Protein AF-A0A3M2FF30-F1 (afdb_monomer_lite)

Secondary structure (DSSP, 8-state):
-EEEE--GGGEEEEEETTEEEEEEEEEEEEETTEEEEPPHHHHHHHHHSSS---TTEEEEEEEEEEETTEEEEEE-TT--S--EEEEETTEEEEESSHHHHHTTT----B-HHHHHHHHH-SS----B-SBTT-EE-

Radius of gyration: 15.9 Å; chains: 1; bounding box: 29×40×44 Å

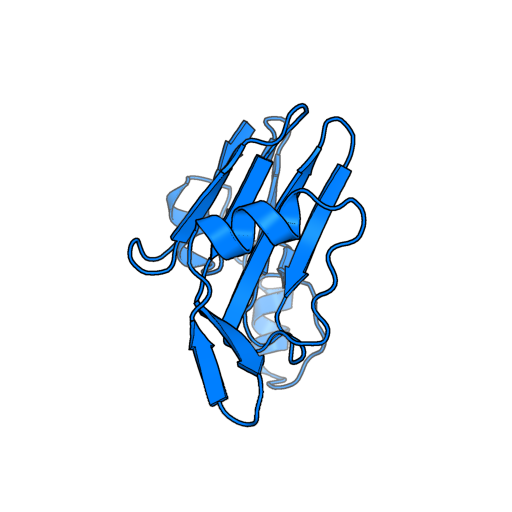Foldseek 3Di:
DEDEDEDPVQWEWDAAPFWIKIKHFWKWFQDPNDTDTDDNVNCVVQLNDPDRDCVRIAGFMKMWTDGNPDIDIDTGPVNPQKKKWAADPVGIYIYSDPVVVVVVVPQFDFPVVVVVVCVVDVDDPAQDDRGPRIGID

pLDDT: mean 85.52, std 7.8, range [58.56, 95.94]

Structure (mmCIF, N/CA/C/O backbone):
data_AF-A0A3M2FF30-F1
#
_entry.id   AF-A0A3M2FF30-F1
#
loop_
_atom_site.group_PDB
_atom_site.id
_atom_site.type_symbol
_atom_site.label_atom_id
_atom_site.label_alt_id
_atom_site.label_comp_id
_atom_site.label_asym_id
_atom_site.label_entity_id
_atom_site.label_seq_id
_atom_site.pdbx_PDB_ins_code
_atom_site.Cartn_x
_atom_site.Cartn_y
_atom_site.Cartn_z
_atom_site.occupancy
_atom_site.B_iso_or_equiv
_atom_site.auth_seq_id
_atom_site.auth_comp_id
_atom_site.auth_asym_id
_atom_site.auth_atom_id
_atom_site.pdbx_PDB_model_num
ATOM 1 N N . MET A 1 1 ? -3.845 13.527 7.433 1.00 62.44 1 MET A N 1
ATOM 2 C CA . MET A 1 1 ? -2.417 13.174 7.214 1.00 62.44 1 MET A CA 1
ATOM 3 C C . MET A 1 1 ? -2.334 11.753 6.663 1.00 62.44 1 MET A C 1
ATOM 5 O O . MET A 1 1 ? -3.194 10.957 7.011 1.00 62.44 1 MET A O 1
ATOM 9 N N . LEU A 1 2 ? -1.355 11.437 5.806 1.00 68.12 2 LEU A N 1
ATOM 10 C CA . LEU A 1 2 ? -1.143 10.080 5.284 1.00 68.12 2 LEU A CA 1
ATOM 11 C C . LEU A 1 2 ? 0.225 9.562 5.738 1.00 68.12 2 LEU A C 1
ATOM 13 O O . LEU A 1 2 ? 1.236 10.230 5.527 1.00 68.12 2 LEU A O 1
ATOM 17 N N . VAL A 1 3 ? 0.242 8.393 6.383 1.00 73.19 3 VAL A N 1
ATOM 18 C CA . VAL A 1 3 ? 1.456 7.770 6.933 1.00 73.19 3 VAL A CA 1
ATOM 19 C C . VAL A 1 3 ? 1.603 6.364 6.367 1.00 73.19 3 VAL A C 1
ATOM 21 O O . VAL A 1 3 ? 0.681 5.554 6.461 1.00 73.19 3 VAL A O 1
ATOM 24 N N . ALA A 1 4 ? 2.779 6.085 5.804 1.00 73.00 4 ALA A N 1
ATOM 25 C CA . ALA A 1 4 ? 3.115 4.827 5.151 1.00 73.00 4 ALA A CA 1
ATOM 26 C C . ALA A 1 4 ? 4.349 4.187 5.796 1.00 73.00 4 ALA A C 1
ATOM 28 O O . ALA A 1 4 ? 5.337 4.872 6.061 1.00 73.00 4 ALA A O 1
ATOM 29 N N . GLY A 1 5 ? 4.316 2.870 6.000 1.00 72.50 5 GLY A N 1
ATOM 30 C CA . GLY A 1 5 ? 5.454 2.095 6.498 1.00 72.50 5 GLY A CA 1
ATOM 31 C C . GLY A 1 5 ? 5.788 0.905 5.599 1.00 72.50 5 GLY A C 1
ATOM 32 O O . GLY A 1 5 ? 4.899 0.250 5.055 1.00 72.50 5 GLY A O 1
ATOM 33 N N . GLY A 1 6 ? 7.078 0.594 5.469 1.00 75.62 6 GLY A N 1
ATOM 34 C CA . GLY A 1 6 ? 7.568 -0.539 4.686 1.00 75.62 6 GLY A CA 1
ATOM 35 C C . GLY A 1 6 ? 9.063 -0.785 4.879 1.00 75.62 6 GLY A C 1
ATOM 36 O O . GLY A 1 6 ? 9.737 -0.048 5.597 1.00 75.62 6 GLY A O 1
ATOM 37 N N . LEU A 1 7 ? 9.581 -1.841 4.248 1.00 82.44 7 LEU A N 1
ATOM 38 C CA . LEU A 1 7 ? 11.024 -2.094 4.208 1.00 82.44 7 LEU A CA 1
ATOM 39 C C . LEU A 1 7 ? 11.694 -1.030 3.323 1.00 82.44 7 LEU A C 1
ATOM 41 O O . LEU A 1 7 ? 11.253 -0.896 2.181 1.00 82.44 7 LEU A O 1
ATOM 45 N N . PRO A 1 8 ? 12.756 -0.335 3.780 1.00 84.12 8 PRO A N 1
ATOM 46 C CA . PRO A 1 8 ? 13.395 0.747 3.020 1.00 84.12 8 PRO A CA 1
ATOM 47 C C . PRO A 1 8 ? 13.739 0.364 1.574 1.00 84.12 8 PRO A C 1
ATOM 49 O O . PRO A 1 8 ? 13.442 1.100 0.638 1.00 84.12 8 PRO A O 1
ATOM 52 N N . ASP A 1 9 ? 14.250 -0.850 1.372 1.00 87.25 9 ASP A N 1
ATOM 53 C CA . ASP A 1 9 ? 14.703 -1.330 0.062 1.00 87.25 9 ASP A CA 1
ATOM 54 C C . ASP A 1 9 ? 13.575 -1.488 -0.965 1.00 87.25 9 ASP A C 1
ATOM 56 O O . ASP A 1 9 ? 13.825 -1.444 -2.168 1.00 87.25 9 ASP A O 1
ATOM 60 N N . THR A 1 10 ? 12.328 -1.623 -0.510 1.00 89.31 10 THR A N 1
ATOM 61 C CA . THR A 1 10 ? 11.140 -1.854 -1.357 1.00 89.31 10 THR A CA 1
ATOM 62 C C . THR A 1 10 ? 10.033 -0.831 -1.119 1.00 89.31 10 THR A C 1
ATOM 64 O O . THR A 1 10 ? 8.927 -0.975 -1.634 1.00 89.31 10 THR A O 1
ATOM 67 N N . LEU A 1 11 ? 10.318 0.203 -0.330 1.00 91.00 11 LEU A N 1
ATOM 68 C CA . LEU A 1 11 ? 9.440 1.343 -0.150 1.00 91.00 11 LEU A CA 1
ATOM 69 C C . LEU A 1 11 ? 9.830 2.399 -1.182 1.00 91.00 11 LEU A C 1
ATOM 71 O O . LEU A 1 11 ? 10.994 2.792 -1.271 1.00 91.00 11 LEU A O 1
ATOM 75 N N . ARG A 1 12 ? 8.869 2.840 -1.985 1.00 93.31 12 ARG A N 1
ATOM 76 C CA . ARG A 1 12 ? 9.033 3.943 -2.942 1.00 93.31 12 ARG A CA 1
ATOM 77 C C . ARG A 1 12 ? 7.876 4.902 -2.761 1.00 93.31 12 ARG A C 1
ATOM 79 O O . ARG A 1 12 ? 6.766 4.450 -2.522 1.00 93.31 12 ARG A O 1
ATOM 86 N N . HIS A 1 13 ? 8.097 6.200 -2.877 1.00 93.88 13 HIS A N 1
ATOM 87 C CA . HIS A 1 13 ? 7.026 7.188 -2.783 1.00 93.88 13 HIS A CA 1
ATOM 88 C C . HIS A 1 13 ? 7.350 8.401 -3.639 1.00 93.88 13 HIS A C 1
ATOM 90 O O . HIS A 1 13 ? 8.517 8.703 -3.876 1.00 93.88 13 HIS A O 1
ATOM 96 N N . GLY A 1 14 ? 6.325 9.137 -4.043 1.00 93.81 14 GLY A N 1
ATOM 97 C CA . GLY A 1 14 ? 6.518 10.341 -4.833 1.00 93.81 14 GLY A CA 1
ATOM 98 C C . GLY A 1 14 ? 5.308 11.266 -4.816 1.00 93.81 14 GLY A C 1
ATOM 99 O O . GLY A 1 14 ? 4.207 10.860 -4.432 1.00 93.81 14 GLY A O 1
ATOM 100 N N . PRO A 1 15 ? 5.512 12.535 -5.199 1.00 94.44 15 PRO A N 1
ATOM 101 C CA . PRO A 1 15 ? 4.444 13.518 -5.261 1.00 94.44 15 PRO A CA 1
ATOM 102 C C . PRO A 1 15 ? 3.588 13.359 -6.525 1.00 94.44 15 PRO A C 1
ATOM 104 O O . PRO A 1 15 ? 4.046 12.862 -7.555 1.00 94.44 15 PRO A O 1
ATOM 107 N N . LEU A 1 16 ? 2.358 13.863 -6.448 1.00 93.50 16 LEU A N 1
ATOM 108 C CA . LEU A 1 16 ? 1.493 14.210 -7.578 1.00 93.50 16 LEU A CA 1
ATOM 109 C C . LEU A 1 16 ? 1.074 15.686 -7.428 1.00 93.50 16 LEU A C 1
ATOM 111 O O . LEU A 1 16 ? 1.141 16.213 -6.316 1.00 93.50 16 LEU A O 1
ATOM 115 N N . PRO A 1 17 ? 0.623 16.373 -8.497 1.00 91.44 17 PRO A N 1
ATOM 116 C CA . PRO A 1 17 ? 0.220 17.782 -8.415 1.00 91.44 17 PRO A CA 1
ATOM 117 C C . PRO A 1 17 ? -0.825 18.088 -7.329 1.00 91.44 17 PRO A C 1
ATOM 119 O O . PRO A 1 17 ? -0.803 19.164 -6.737 1.00 91.44 17 PRO A O 1
ATOM 122 N N . ASP A 1 18 ? -1.726 17.146 -7.060 1.00 92.00 18 ASP A N 1
ATOM 123 C CA . ASP A 1 18 ? -2.828 17.257 -6.104 1.00 92.00 18 ASP A CA 1
ATOM 124 C C . ASP A 1 18 ? -2.813 16.143 -5.041 1.00 92.00 18 ASP A C 1
ATOM 126 O O . ASP A 1 18 ? -3.832 15.865 -4.407 1.00 92.00 18 ASP A O 1
ATOM 130 N N . GLY A 1 19 ? -1.662 15.499 -4.831 1.00 93.06 19 GLY A N 1
ATOM 131 C CA . GLY A 1 19 ? -1.544 14.391 -3.891 1.00 93.06 19 GLY A CA 1
ATOM 132 C C . GLY A 1 19 ? -0.201 13.676 -3.971 1.00 93.06 19 GLY A C 1
ATOM 133 O O . GLY A 1 19 ? 0.857 14.306 -3.963 1.00 93.06 19 GLY A O 1
ATOM 134 N N . GLY A 1 20 ? -0.225 12.350 -4.025 1.00 93.88 20 GLY A N 1
ATOM 135 C CA . GLY A 1 20 ? 0.989 11.549 -4.055 1.00 93.88 20 GLY A CA 1
ATOM 136 C C . GLY A 1 20 ? 0.722 10.061 -4.165 1.00 93.88 20 GLY A C 1
ATOM 137 O O . GLY A 1 20 ? -0.411 9.606 -4.335 1.00 93.88 20 GLY A O 1
ATOM 138 N N . TRP A 1 21 ? 1.798 9.296 -4.091 1.00 94.38 21 TRP A N 1
ATOM 139 C CA . TRP A 1 21 ? 1.740 7.850 -4.106 1.00 94.38 21 TRP A CA 1
ATOM 140 C C . TRP A 1 21 ? 2.826 7.245 -3.227 1.00 94.38 21 TRP A C 1
ATOM 142 O O . TRP A 1 21 ? 3.875 7.843 -2.976 1.00 94.38 21 TRP A O 1
ATOM 152 N N . VAL A 1 22 ? 2.575 6.021 -2.784 1.00 93.38 22 VAL A N 1
ATOM 153 C CA . VAL A 1 22 ? 3.573 5.147 -2.181 1.00 93.38 22 VAL A CA 1
ATOM 154 C C . VAL A 1 22 ? 3.375 3.727 -2.681 1.00 93.38 22 VAL A C 1
ATOM 156 O O . VAL A 1 22 ? 2.259 3.291 -2.959 1.00 93.38 22 VAL A O 1
ATOM 159 N N . VAL A 1 23 ? 4.474 2.999 -2.763 1.00 93.06 23 VAL A N 1
ATOM 160 C CA . VAL A 1 23 ? 4.537 1.586 -3.084 1.00 93.06 23 VAL A CA 1
ATOM 161 C C . VAL A 1 23 ? 5.291 0.891 -1.969 1.00 93.06 23 VAL A C 1
ATOM 163 O O . VAL A 1 23 ? 6.395 1.301 -1.609 1.00 93.06 23 VAL A O 1
ATOM 166 N N . ALA A 1 24 ? 4.698 -0.167 -1.433 1.00 91.69 24 ALA A N 1
ATOM 167 C CA . ALA A 1 24 ? 5.339 -1.064 -0.489 1.00 91.69 24 ALA A CA 1
ATOM 168 C C . ALA A 1 24 ? 5.467 -2.453 -1.120 1.00 91.69 24 ALA A C 1
ATOM 170 O O . ALA A 1 24 ? 4.472 -3.160 -1.293 1.00 91.69 24 ALA A O 1
ATOM 171 N N . GLY A 1 25 ? 6.698 -2.855 -1.425 1.00 90.75 25 GLY A N 1
ATOM 172 C CA . GLY A 1 25 ? 7.015 -4.157 -2.002 1.00 90.75 25 GLY A CA 1
ATOM 173 C C . GLY A 1 25 ? 7.695 -4.060 -3.364 1.00 90.75 25 GLY A C 1
ATOM 174 O O . GLY A 1 25 ? 8.064 -2.985 -3.831 1.00 90.75 25 GLY A O 1
ATOM 175 N N . LEU A 1 26 ? 7.910 -5.218 -3.982 1.00 92.06 26 LEU A N 1
ATOM 176 C CA . LEU A 1 26 ? 8.634 -5.330 -5.243 1.00 92.06 26 LEU A CA 1
ATOM 177 C C . LEU A 1 26 ? 7.638 -5.472 -6.391 1.00 92.06 26 LEU A C 1
ATOM 179 O O . LEU A 1 26 ? 6.918 -6.467 -6.444 1.00 92.06 26 LEU A O 1
ATOM 183 N N . GLY A 1 27 ? 7.626 -4.507 -7.308 1.00 93.38 27 GLY A N 1
ATOM 184 C CA . GLY A 1 27 ? 6.974 -4.667 -8.606 1.00 93.38 27 GLY A CA 1
ATOM 185 C C . GLY A 1 27 ? 7.952 -5.184 -9.642 1.00 93.38 27 GLY A C 1
ATOM 186 O O . GLY A 1 27 ? 9.112 -4.767 -9.684 1.00 93.38 27 GLY A O 1
ATOM 187 N N . LEU A 1 28 ? 7.463 -6.073 -10.489 1.00 93.62 28 LEU A N 1
ATOM 188 C CA . LEU A 1 28 ? 8.155 -6.628 -11.634 1.00 93.62 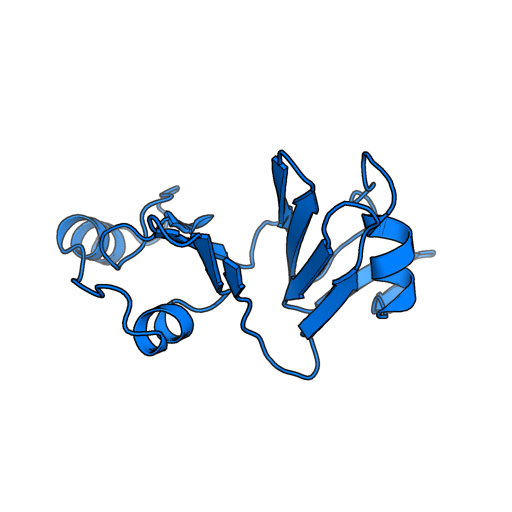28 LEU A CA 1
ATOM 189 C C . LEU A 1 28 ? 7.327 -6.316 -12.874 1.00 93.62 28 LEU A C 1
ATOM 191 O O . LEU A 1 28 ? 6.117 -6.502 -12.873 1.00 93.62 28 LEU A O 1
ATOM 195 N N . ARG A 1 29 ? 7.976 -5.872 -13.944 1.00 92.56 29 ARG A N 1
ATOM 196 C CA . ARG A 1 29 ? 7.352 -5.764 -15.256 1.00 92.56 29 ARG A CA 1
ATOM 197 C C . ARG A 1 29 ? 7.809 -6.924 -16.121 1.00 92.56 29 ARG A C 1
ATOM 199 O O . ARG A 1 29 ? 9.015 -7.157 -16.249 1.00 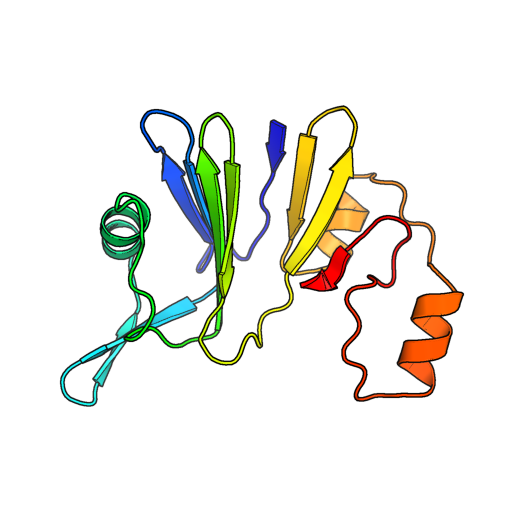92.56 29 ARG A O 1
ATOM 206 N N . LEU A 1 30 ? 6.857 -7.632 -16.716 1.00 88.88 30 LEU A N 1
ATOM 207 C CA . LEU A 1 30 ? 7.133 -8.748 -17.613 1.00 88.88 30 LEU A CA 1
ATOM 208 C C . LEU A 1 30 ? 7.240 -8.227 -19.052 1.00 88.88 30 LEU A C 1
ATOM 210 O O . LEU A 1 30 ? 6.252 -7.798 -19.641 1.00 88.88 30 LEU A O 1
ATOM 214 N N . ARG A 1 31 ? 8.444 -8.251 -19.633 1.00 85.50 31 ARG A N 1
ATOM 215 C CA . ARG A 1 31 ? 8.686 -7.902 -21.046 1.00 85.50 31 ARG A CA 1
ATOM 216 C C . ARG A 1 31 ? 9.573 -8.942 -21.701 1.00 85.50 31 ARG A C 1
ATOM 218 O O . ARG A 1 31 ? 10.573 -9.347 -21.120 1.00 85.50 31 ARG A O 1
ATOM 225 N N . ASP A 1 32 ? 9.193 -9.392 -22.895 1.00 86.00 32 ASP A N 1
ATOM 226 C CA . ASP A 1 32 ? 9.962 -10.356 -23.697 1.00 86.00 32 ASP A CA 1
ATOM 227 C C . ASP A 1 32 ? 10.365 -11.628 -22.920 1.00 86.00 32 ASP A C 1
ATOM 229 O O . ASP A 1 32 ? 11.470 -12.154 -23.058 1.00 86.00 32 ASP A O 1
ATOM 233 N N . GLY A 1 33 ? 9.472 -12.106 -22.044 1.00 84.00 33 GLY A N 1
ATOM 234 C CA . GLY A 1 33 ? 9.717 -13.275 -21.191 1.00 84.00 33 GLY A CA 1
ATOM 235 C C . GLY A 1 33 ? 10.720 -13.044 -20.054 1.00 84.00 33 GLY A C 1
ATOM 236 O O . GLY A 1 33 ? 11.187 -14.008 -19.450 1.00 84.00 33 GLY A O 1
ATOM 237 N N . ARG A 1 34 ? 11.071 -11.789 -19.752 1.00 88.69 34 ARG A N 1
ATOM 238 C CA . ARG A 1 34 ? 11.974 -11.405 -18.661 1.00 88.69 34 ARG A CA 1
ATOM 239 C C . ARG A 1 34 ? 11.268 -10.502 -17.655 1.00 88.69 34 ARG A C 1
ATOM 241 O O . ARG A 1 34 ? 10.483 -9.630 -18.020 1.00 88.69 34 ARG A O 1
ATOM 248 N N . ALA A 1 35 ? 11.580 -10.713 -16.379 1.00 91.00 35 ALA A N 1
ATOM 249 C CA . ALA A 1 35 ? 11.124 -9.866 -15.287 1.00 91.00 35 ALA A CA 1
ATOM 250 C C . ALA A 1 35 ? 12.120 -8.727 -15.042 1.00 91.00 35 ALA A C 1
ATOM 252 O O . ALA A 1 35 ? 13.309 -8.961 -14.815 1.00 91.00 35 ALA A O 1
ATOM 253 N N . HIS A 1 36 ? 11.614 -7.497 -15.051 1.00 93.38 36 HIS A N 1
ATOM 254 C CA . HIS A 1 36 ? 12.377 -6.285 -14.781 1.00 93.38 36 HIS A CA 1
ATOM 255 C C . HIS A 1 36 ? 11.842 -5.604 -13.515 1.00 93.38 36 HIS A C 1
ATOM 257 O O . HIS A 1 36 ? 10.676 -5.210 -13.501 1.00 93.38 36 HIS A O 1
ATOM 263 N N . PRO A 1 37 ? 12.649 -5.446 -12.450 1.00 93.06 37 PRO A N 1
ATOM 264 C CA . PRO A 1 37 ? 12.220 -4.735 -11.249 1.00 93.06 37 PRO A CA 1
ATOM 265 C C . PRO A 1 37 ? 11.892 -3.271 -11.535 1.00 93.06 37 PRO A C 1
ATOM 267 O O . PRO A 1 37 ? 12.742 -2.552 -12.066 1.00 93.06 37 PRO A O 1
ATOM 270 N N . LEU A 1 38 ? 10.701 -2.821 -11.131 1.00 94.31 38 LEU A N 1
ATOM 271 C CA . LEU A 1 38 ? 10.318 -1.416 -11.245 1.00 94.31 38 LEU A CA 1
ATOM 272 C C . LEU A 1 38 ? 11.150 -0.566 -10.286 1.00 94.31 38 LEU A C 1
ATOM 274 O O . LEU A 1 38 ? 11.199 -0.819 -9.078 1.00 94.31 38 LEU A O 1
ATOM 278 N N . GLN A 1 39 ? 11.774 0.468 -10.837 1.00 93.62 39 GLN A N 1
ATOM 279 C CA . GLN A 1 39 ? 12.457 1.509 -10.086 1.00 93.62 39 GLN A CA 1
ATOM 280 C C . GLN A 1 39 ? 11.500 2.663 -9.774 1.00 93.62 39 GLN A C 1
ATOM 282 O O . GLN A 1 39 ? 10.364 2.714 -10.242 1.00 93.62 39 GLN A O 1
ATOM 287 N N . GLU A 1 40 ? 11.962 3.622 -8.973 1.00 94.06 40 GLU A N 1
ATOM 288 C CA . GLU A 1 40 ? 11.163 4.791 -8.585 1.00 94.06 40 GLU A CA 1
ATOM 289 C C . GLU A 1 40 ? 10.612 5.561 -9.794 1.00 94.06 40 GLU A C 1
ATOM 291 O O . GLU A 1 40 ? 9.437 5.919 -9.810 1.00 94.06 40 GLU A O 1
ATOM 296 N N . ALA A 1 41 ? 11.428 5.748 -10.837 1.00 95.06 41 ALA A N 1
ATOM 297 C CA . ALA A 1 41 ? 11.013 6.425 -12.063 1.00 95.06 41 ALA A CA 1
ATOM 298 C C . ALA A 1 41 ? 9.917 5.659 -12.827 1.00 95.06 41 ALA A C 1
ATOM 300 O O . ALA A 1 41 ? 9.016 6.283 -13.387 1.00 95.06 41 ALA A O 1
ATOM 301 N N . ASP A 1 42 ? 9.957 4.321 -12.816 1.00 95.06 42 ASP A N 1
ATOM 302 C CA . ASP A 1 42 ? 8.926 3.489 -13.445 1.00 95.06 42 ASP A CA 1
ATOM 303 C C . ASP A 1 42 ? 7.586 3.640 -12.720 1.00 95.06 42 ASP A C 1
ATOM 305 O O . ASP A 1 42 ? 6.545 3.796 -13.363 1.00 95.06 42 ASP A O 1
ATOM 309 N N . TRP A 1 43 ? 7.617 3.639 -11.383 1.00 95.44 43 TRP A N 1
ATOM 310 C CA . TRP A 1 43 ? 6.438 3.881 -10.552 1.00 95.44 43 TRP A CA 1
ATOM 311 C C . TRP A 1 43 ? 5.886 5.289 -10.738 1.00 95.44 43 TRP A C 1
ATOM 313 O O . TRP A 1 43 ? 4.683 5.445 -10.927 1.00 95.44 43 TRP A O 1
ATOM 323 N N . ALA A 1 44 ? 6.747 6.307 -10.747 1.00 95.94 44 ALA A N 1
ATOM 324 C CA . ALA A 1 44 ? 6.336 7.687 -10.973 1.00 95.94 44 ALA A CA 1
ATOM 325 C C . ALA A 1 44 ? 5.626 7.847 -12.327 1.00 95.94 44 ALA A C 1
ATOM 327 O O . ALA A 1 44 ? 4.536 8.420 -12.391 1.00 95.94 44 ALA A O 1
ATOM 328 N N . ALA A 1 45 ? 6.211 7.299 -13.398 1.00 94.38 45 ALA A N 1
ATOM 329 C CA . ALA A 1 45 ? 5.631 7.353 -14.737 1.00 94.38 45 ALA A CA 1
ATOM 330 C C . ALA A 1 45 ? 4.263 6.659 -14.794 1.00 94.38 45 ALA A C 1
AT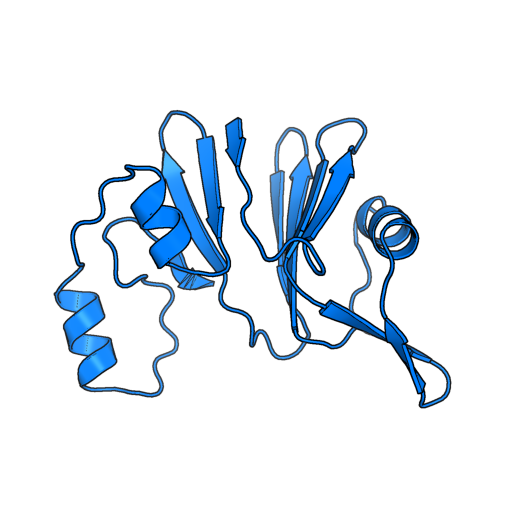OM 332 O O . ALA A 1 45 ? 3.311 7.212 -15.340 1.00 94.38 45 ALA A O 1
ATOM 333 N N . LEU A 1 46 ? 4.152 5.479 -14.183 1.00 94.75 46 LEU A N 1
ATOM 334 C CA . LEU A 1 46 ? 2.919 4.701 -14.138 1.00 94.75 46 LEU A CA 1
ATOM 335 C C . LEU A 1 46 ? 1.810 5.397 -13.334 1.00 94.75 46 LEU A C 1
ATOM 337 O O . LEU A 1 46 ? 0.673 5.483 -13.788 1.00 9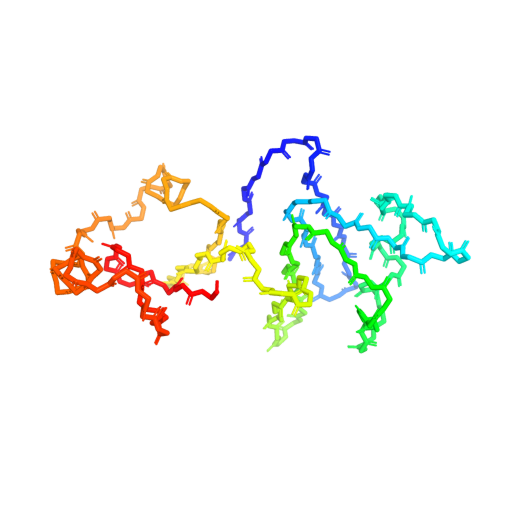4.75 46 LEU A O 1
ATOM 341 N N . LEU A 1 47 ? 2.129 5.897 -12.138 1.00 94.94 47 LEU A N 1
ATOM 342 C CA . LEU A 1 47 ? 1.139 6.381 -11.169 1.00 94.94 47 LEU A CA 1
ATOM 343 C C . LEU A 1 47 ? 0.681 7.819 -11.419 1.00 94.94 47 LEU A C 1
ATOM 345 O O . LEU A 1 47 ? -0.337 8.236 -10.859 1.00 94.94 47 LEU A O 1
ATOM 349 N N . THR A 1 48 ? 1.380 8.541 -12.297 1.00 93.00 48 THR A N 1
ATOM 350 C CA . THR A 1 48 ? 0.946 9.850 -12.805 1.00 93.00 48 THR A CA 1
ATOM 351 C C . THR A 1 48 ? -0.246 9.727 -13.762 1.00 93.00 48 THR A C 1
ATOM 353 O O . THR A 1 48 ? -1.059 10.645 -13.847 1.00 93.00 48 THR A O 1
ATOM 356 N N . CYS A 1 49 ? -0.399 8.595 -14.458 1.00 89.56 49 CYS A N 1
ATOM 357 C CA . CYS A 1 49 ? -1.527 8.354 -15.357 1.00 89.56 49 CYS A CA 1
ATOM 358 C C . CYS A 1 49 ? -2.842 8.198 -14.583 1.00 89.56 49 CYS A C 1
ATOM 360 O O . CYS A 1 49 ? -2.892 7.469 -13.600 1.00 89.56 49 CYS A O 1
ATOM 362 N N . ASP A 1 50 ? -3.945 8.784 -15.059 1.00 86.06 50 ASP A N 1
ATOM 363 C CA . ASP A 1 50 ? -5.244 8.688 -14.369 1.00 86.06 50 ASP A CA 1
ATOM 364 C C . ASP A 1 50 ? -5.725 7.260 -14.156 1.00 86.06 50 ASP A C 1
ATOM 366 O O . ASP A 1 50 ? -6.237 6.934 -13.085 1.00 86.06 50 ASP A O 1
ATOM 370 N N . ARG A 1 51 ? -5.494 6.399 -15.142 1.00 87.38 51 ARG A N 1
ATOM 371 C CA . ARG A 1 51 ? -5.785 4.969 -15.076 1.00 87.38 51 ARG A CA 1
ATOM 372 C C . ARG A 1 51 ? -4.484 4.210 -15.327 1.00 87.38 51 ARG A C 1
ATOM 374 O O . ARG A 1 51 ? -4.157 3.987 -16.492 1.00 87.38 51 ARG A O 1
ATOM 381 N N . PRO A 1 52 ? -3.705 3.902 -14.276 1.00 89.81 52 PRO A N 1
ATOM 382 C CA . PRO A 1 52 ? -2.473 3.150 -14.436 1.00 89.81 52 PRO A CA 1
ATOM 383 C C . PRO A 1 52 ? -2.818 1.748 -14.942 1.00 89.81 52 PRO A C 1
ATOM 385 O O . PRO A 1 52 ? -3.678 1.073 -14.377 1.00 89.81 52 PRO A O 1
ATOM 388 N N . ASP A 1 53 ? -2.166 1.328 -16.021 1.00 88.75 53 ASP A N 1
ATOM 389 C CA . ASP A 1 53 ? -2.282 -0.038 -16.520 1.00 88.75 53 ASP A CA 1
ATOM 390 C C . ASP A 1 53 ? -1.308 -0.934 -15.754 1.00 88.75 53 ASP A C 1
ATOM 392 O O . ASP A 1 53 ? -0.091 -0.760 -15.828 1.00 88.75 53 ASP A O 1
ATOM 396 N N . LEU A 1 54 ? -1.865 -1.860 -14.979 1.00 87.38 54 LEU A N 1
ATOM 397 C CA . LEU A 1 54 ? -1.117 -2.806 -14.153 1.00 87.38 54 LEU A CA 1
ATOM 398 C C . LEU A 1 54 ? -1.129 -4.218 -14.749 1.00 87.38 54 LEU A C 1
ATOM 400 O O . LEU A 1 54 ? -0.666 -5.151 -14.103 1.00 87.38 54 LEU A O 1
ATOM 404 N N . SER A 1 55 ? -1.681 -4.397 -15.953 1.00 86.06 55 SER A N 1
ATOM 405 C CA . SER A 1 55 ? -1.875 -5.721 -16.555 1.00 86.06 55 SER A CA 1
ATOM 406 C C . SER A 1 55 ? -0.567 -6.441 -16.898 1.00 86.06 55 SER A C 1
ATOM 408 O O . SER A 1 55 ? -0.551 -7.669 -16.951 1.00 86.06 55 SER A O 1
ATOM 410 N N . ASP A 1 56 ? 0.527 -5.696 -17.095 1.00 87.62 56 ASP A N 1
ATOM 411 C CA . ASP A 1 56 ? 1.873 -6.226 -17.355 1.00 87.62 56 ASP A CA 1
ATOM 412 C C . ASP A 1 56 ? 2.751 -6.330 -16.096 1.00 87.62 56 ASP A C 1
ATOM 414 O O . ASP A 1 56 ? 3.949 -6.641 -16.187 1.00 87.62 56 ASP A O 1
ATOM 418 N N . LEU A 1 57 ? 2.161 -6.057 -14.927 1.00 90.31 57 LEU A N 1
ATOM 419 C CA . LEU A 1 57 ? 2.850 -6.058 -13.649 1.00 90.31 57 LEU A CA 1
ATOM 420 C C . LEU A 1 57 ? 2.600 -7.337 -12.863 1.00 90.31 57 LEU A C 1
ATOM 422 O O . LEU A 1 57 ? 1.484 -7.833 -12.736 1.00 90.31 57 LEU A O 1
ATOM 426 N N . ASP A 1 58 ? 3.678 -7.808 -12.263 1.00 89.50 58 ASP A N 1
ATOM 427 C CA . ASP A 1 58 ? 3.722 -8.928 -11.342 1.00 89.50 58 ASP A CA 1
ATOM 428 C C . ASP A 1 58 ? 4.570 -8.529 -10.121 1.00 89.50 58 ASP A C 1
ATOM 430 O O . ASP A 1 58 ? 5.067 -7.401 -10.007 1.00 89.50 58 ASP A O 1
ATOM 434 N N . GLY A 1 59 ? 4.760 -9.452 -9.192 1.00 88.25 59 GLY A N 1
ATOM 435 C CA . GLY A 1 59 ? 5.575 -9.289 -8.005 1.00 88.25 59 GLY A CA 1
ATOM 436 C C . GLY A 1 59 ? 4.740 -9.387 -6.741 1.00 88.25 59 GLY A C 1
ATOM 437 O O . GLY A 1 59 ? 3.826 -10.194 -6.628 1.00 88.25 59 GLY A O 1
ATOM 438 N N . HIS A 1 60 ? 5.119 -8.610 -5.734 1.00 89.81 60 HIS A N 1
ATOM 439 C CA . HIS A 1 60 ? 4.499 -8.674 -4.419 1.00 89.81 60 HIS A CA 1
ATOM 440 C C . HIS A 1 60 ? 4.508 -7.274 -3.810 1.00 89.81 60 HIS A C 1
ATOM 442 O O . HIS A 1 60 ? 5.361 -6.956 -2.971 1.00 89.81 60 HIS A O 1
ATOM 448 N N . PHE A 1 61 ? 3.580 -6.431 -4.267 1.00 91.56 61 PHE A N 1
ATOM 449 C CA . PHE A 1 61 ? 3.509 -5.010 -3.932 1.00 91.56 61 PHE A CA 1
ATOM 450 C C . PHE A 1 61 ? 2.082 -4.555 -3.617 1.00 91.56 61 PHE A C 1
ATOM 452 O O . PHE A 1 61 ? 1.102 -5.147 -4.058 1.00 91.56 61 PHE A O 1
ATOM 459 N N . VAL A 1 62 ? 1.992 -3.456 -2.872 1.00 92.00 62 VAL A N 1
ATOM 460 C CA . VAL A 1 62 ? 0.776 -2.652 -2.741 1.00 92.00 62 VAL A CA 1
ATOM 461 C C . VAL A 1 62 ? 1.121 -1.217 -3.085 1.00 92.00 62 VAL A C 1
ATOM 463 O O . VAL A 1 62 ? 2.136 -0.696 -2.619 1.00 92.00 62 VAL A O 1
ATOM 466 N N . VAL A 1 63 ? 0.264 -0.579 -3.868 1.00 92.56 63 VAL A N 1
ATOM 467 C CA . VAL A 1 63 ? 0.315 0.846 -4.160 1.00 92.56 63 VAL A CA 1
ATOM 468 C C . VAL A 1 63 ? -0.836 1.533 -3.449 1.00 92.56 63 VAL A C 1
ATOM 470 O O . VAL A 1 63 ? -1.977 1.093 -3.551 1.00 92.56 63 VAL A O 1
ATOM 473 N N . MET A 1 64 ? -0.539 2.646 -2.792 1.00 92.56 64 MET A N 1
ATOM 474 C CA . MET A 1 64 ? -1.534 3.626 -2.379 1.00 92.56 64 MET A CA 1
ATOM 475 C C . MET A 1 64 ? -1.296 4.899 -3.175 1.00 92.56 64 MET A C 1
ATOM 477 O O . MET A 1 64 ? -0.195 5.450 -3.145 1.00 92.56 64 MET A O 1
ATOM 481 N N . ARG A 1 65 ? -2.321 5.376 -3.874 1.00 93.44 65 ARG A N 1
ATOM 482 C CA . ARG A 1 65 ? -2.315 6.662 -4.567 1.00 93.44 65 ARG A CA 1
ATOM 483 C C . ARG A 1 65 ? -3.407 7.533 -3.984 1.00 93.44 65 ARG A C 1
ATOM 485 O O . ARG A 1 65 ? -4.525 7.071 -3.796 1.00 93.44 65 ARG A O 1
ATOM 492 N N . TRP A 1 66 ? -3.102 8.792 -3.718 1.00 91.94 66 TRP A N 1
ATOM 493 C CA . TRP A 1 66 ? -4.100 9.754 -3.283 1.00 91.94 66 TRP A CA 1
ATOM 494 C C . TRP A 1 66 ? -4.044 11.010 -4.136 1.00 91.94 66 TRP A C 1
ATOM 496 O O . TRP A 1 66 ? -2.982 11.449 -4.579 1.00 91.94 66 TRP A O 1
ATOM 506 N N . ARG A 1 67 ? -5.225 11.573 -4.338 1.00 91.44 67 ARG A N 1
ATOM 507 C CA . ARG A 1 67 ? -5.499 12.863 -4.964 1.00 91.44 67 ARG A CA 1
ATOM 508 C C . ARG A 1 67 ? -6.418 13.648 -4.040 1.00 91.44 67 ARG A C 1
ATOM 510 O O . ARG A 1 67 ? -6.829 13.120 -3.005 1.00 91.44 67 ARG A O 1
ATOM 517 N N . ARG A 1 68 ? -6.758 14.884 -4.409 1.00 88.31 68 ARG A N 1
ATOM 518 C CA . ARG A 1 68 ? -7.547 15.792 -3.560 1.00 88.31 68 ARG A CA 1
ATOM 519 C C . ARG A 1 68 ? -8.795 15.132 -2.954 1.00 88.31 68 ARG A C 1
ATOM 521 O O . ARG A 1 68 ? -9.044 15.328 -1.770 1.00 88.31 68 ARG A O 1
ATOM 528 N N . ASP A 1 69 ? -9.510 14.330 -3.743 1.00 87.12 69 ASP A N 1
ATOM 529 C CA . ASP A 1 69 ? -10.819 13.781 -3.361 1.00 87.12 69 ASP A CA 1
ATOM 530 C C . ASP A 1 69 ? -10.871 12.244 -3.330 1.00 87.12 69 ASP A C 1
ATOM 532 O O . ASP A 1 69 ? -11.918 11.662 -3.046 1.00 87.12 69 ASP A O 1
ATOM 536 N N . THR A 1 70 ? -9.769 11.556 -3.646 1.00 89.94 70 THR A N 1
ATOM 537 C CA . THR A 1 70 ? -9.776 10.095 -3.810 1.00 89.94 70 THR A CA 1
ATOM 538 C C . THR A 1 70 ? -8.512 9.449 -3.275 1.00 89.94 70 THR A C 1
ATOM 540 O O . THR A 1 70 ? -7.407 9.930 -3.525 1.00 89.94 70 THR A O 1
ATOM 543 N N . VAL A 1 71 ? -8.674 8.293 -2.633 1.00 89.25 71 VAL A N 1
ATOM 544 C CA . VAL A 1 71 ? -7.584 7.370 -2.311 1.00 89.25 71 VAL A CA 1
ATOM 545 C C . VAL A 1 71 ? -7.853 6.053 -3.028 1.00 89.25 71 VAL A C 1
ATOM 547 O O . VAL A 1 71 ? -8.927 5.472 -2.897 1.00 89.25 71 VAL A O 1
ATOM 550 N N . GLU A 1 72 ? -6.876 5.595 -3.795 1.00 91.81 72 GLU A N 1
ATOM 551 C CA . GLU A 1 72 ? -6.918 4.371 -4.582 1.00 91.81 72 GLU A CA 1
ATOM 552 C C . GLU A 1 72 ? -5.841 3.413 -4.075 1.00 91.81 72 GLU A C 1
ATOM 554 O O . GLU A 1 72 ? -4.707 3.819 -3.802 1.00 91.81 72 GLU A O 1
ATOM 559 N N . ALA A 1 73 ? -6.197 2.136 -3.969 1.00 90.19 73 ALA A N 1
ATOM 560 C CA . ALA A 1 73 ? -5.270 1.063 -3.653 1.00 90.19 73 ALA A CA 1
ATOM 561 C C . ALA A 1 73 ? -5.144 0.135 -4.862 1.00 90.19 73 ALA A C 1
ATOM 563 O O . ALA A 1 73 ? -6.150 -0.227 -5.474 1.00 90.19 73 ALA A O 1
ATOM 564 N N . PHE A 1 74 ? -3.919 -0.270 -5.177 1.00 91.06 74 PHE A N 1
ATOM 565 C CA . PHE A 1 74 ? -3.638 -1.250 -6.217 1.00 91.06 74 PHE A CA 1
ATOM 566 C C . PHE A 1 74 ? -2.738 -2.354 -5.667 1.00 91.06 74 PHE A C 1
ATOM 568 O O . PHE A 1 74 ? -1.867 -2.094 -4.837 1.00 91.06 74 PHE A O 1
ATOM 575 N N . THR A 1 75 ? -2.921 -3.578 -6.147 1.00 89.50 75 THR A N 1
ATOM 576 C CA . THR A 1 75 ? -2.116 -4.747 -5.768 1.00 89.50 75 THR A CA 1
ATOM 577 C C . THR A 1 75 ? -1.566 -5.428 -7.017 1.00 89.50 75 THR A C 1
ATOM 579 O O . THR A 1 75 ? -1.983 -5.113 -8.134 1.00 89.50 75 THR A O 1
ATOM 582 N N . ASP A 1 76 ? -0.654 -6.382 -6.835 1.00 86.25 76 ASP A N 1
ATOM 583 C CA . ASP A 1 76 ? -0.333 -7.350 -7.886 1.00 86.25 76 ASP A CA 1
ATOM 584 C C . ASP A 1 76 ? -1.577 -8.167 -8.306 1.00 86.25 76 ASP A C 1
ATOM 586 O O . ASP A 1 76 ? -2.595 -8.180 -7.603 1.00 86.25 76 ASP A O 1
ATOM 590 N N . VAL A 1 77 ? -1.488 -8.857 -9.450 1.00 80.44 77 VAL A N 1
ATOM 591 C CA . VAL A 1 77 ? -2.595 -9.624 -10.057 1.00 80.44 77 VAL A CA 1
ATOM 592 C C . VAL A 1 77 ? -3.151 -10.729 -9.153 1.00 80.44 77 VAL A C 1
ATOM 594 O O . VAL A 1 77 ? -4.313 -11.111 -9.291 1.00 80.44 77 VAL A O 1
ATOM 597 N N . LEU A 1 78 ? -2.343 -11.246 -8.225 1.00 80.69 78 LEU A N 1
ATOM 598 C CA . LEU A 1 78 ? -2.748 -12.297 -7.299 1.00 80.69 78 LEU A CA 1
ATOM 599 C C . LEU A 1 78 ? -3.260 -11.732 -5.965 1.00 80.69 78 LEU A C 1
ATOM 601 O O . LEU A 1 78 ? -3.831 -12.484 -5.175 1.00 80.69 78 LEU A O 1
ATOM 605 N N . GLY A 1 79 ? -3.063 -10.435 -5.700 1.00 78.56 79 GLY A N 1
ATOM 606 C CA . GLY A 1 79 ? -3.484 -9.777 -4.463 1.00 78.56 79 GLY A CA 1
ATOM 607 C C . GLY A 1 79 ? -2.844 -10.386 -3.213 1.00 78.56 79 GLY A C 1
ATOM 608 O O . GLY A 1 79 ? -3.457 -10.414 -2.148 1.00 78.56 79 GLY A O 1
ATOM 609 N N . LEU A 1 80 ? -1.630 -10.939 -3.329 1.00 76.44 80 LEU A N 1
ATOM 610 C CA . LEU A 1 80 ? -1.028 -11.726 -2.244 1.00 76.44 80 LEU A CA 1
ATOM 611 C C . LEU A 1 80 ? -0.522 -10.856 -1.096 1.00 76.44 80 LEU A C 1
ATOM 613 O O . LEU A 1 80 ? -0.464 -11.312 0.053 1.00 76.44 80 LEU A O 1
ATOM 617 N N . ARG A 1 81 ? -0.162 -9.599 -1.379 1.00 85.19 81 ARG A N 1
ATOM 618 C CA . ARG A 1 81 ? 0.249 -8.672 -0.328 1.00 85.19 81 ARG A CA 1
ATOM 619 C C . ARG A 1 81 ? -0.972 -8.092 0.358 1.00 85.19 81 ARG A C 1
ATOM 621 O O . ARG A 1 81 ? -1.694 -7.286 -0.211 1.00 85.19 81 ARG A O 1
ATOM 628 N N . THR A 1 82 ? -1.130 -8.434 1.628 1.00 85.81 82 THR A N 1
ATOM 629 C CA . THR A 1 82 ? -2.160 -7.826 2.466 1.00 85.81 82 THR A CA 1
ATOM 630 C C . THR A 1 82 ? -1.880 -6.342 2.709 1.00 85.81 82 THR A C 1
ATOM 632 O O . THR A 1 82 ? -0.757 -5.959 3.058 1.00 85.81 82 THR A O 1
ATOM 635 N N . LEU A 1 83 ? -2.928 -5.530 2.604 1.00 87.69 83 LEU A N 1
ATOM 636 C CA . LEU A 1 83 ? -2.946 -4.126 2.989 1.00 87.69 83 LEU A CA 1
ATOM 637 C C . LEU A 1 83 ? -3.860 -3.942 4.203 1.00 87.69 83 LEU A C 1
ATOM 639 O O . LEU A 1 83 ? -5.046 -4.255 4.166 1.00 87.69 83 LEU A O 1
ATOM 643 N N . TYR A 1 84 ? -3.311 -3.402 5.284 1.00 87.75 84 TYR A N 1
ATOM 644 C CA . TYR A 1 84 ? -4.081 -2.998 6.453 1.00 87.75 84 TYR A CA 1
ATOM 645 C C . TYR A 1 84 ? -4.358 -1.502 6.389 1.00 87.75 84 TYR A C 1
ATOM 647 O O . TYR A 1 84 ? -3.423 -0.723 6.204 1.00 87.75 84 TYR A O 1
ATOM 655 N N . LEU A 1 85 ? -5.616 -1.117 6.577 1.00 87.62 85 LEU A N 1
ATOM 656 C CA . LEU A 1 85 ? -6.086 0.264 6.606 1.00 87.62 85 LEU A CA 1
ATOM 657 C C . LEU A 1 85 ? -6.695 0.582 7.970 1.00 87.62 85 LEU A C 1
ATOM 659 O O . LEU A 1 85 ? -7.444 -0.229 8.516 1.00 87.62 85 LEU A O 1
ATOM 663 N N . TYR A 1 86 ? -6.414 1.772 8.486 1.00 86.88 86 TYR A N 1
ATOM 664 C CA . TYR A 1 86 ? -7.025 2.294 9.701 1.00 86.88 86 TYR A CA 1
ATOM 665 C C . TYR A 1 86 ? -7.331 3.782 9.532 1.00 86.88 86 TYR A C 1
ATOM 667 O O . TYR A 1 86 ? -6.433 4.576 9.253 1.00 86.88 86 TYR A O 1
ATOM 675 N N . GLU A 1 87 ? -8.600 4.146 9.671 1.00 85.69 87 GLU A N 1
ATOM 676 C CA . GLU A 1 87 ? -9.094 5.508 9.473 1.00 85.69 87 GLU A CA 1
ATOM 677 C C . GLU A 1 87 ? -9.368 6.171 10.827 1.00 85.69 87 GLU A C 1
ATOM 679 O O . GLU A 1 87 ? -9.928 5.551 11.733 1.00 85.69 87 GLU A O 1
ATOM 684 N N . THR A 1 88 ? -8.943 7.424 10.967 1.00 84.44 88 THR A N 1
ATOM 685 C CA . THR A 1 88 ? -9.213 8.289 12.120 1.00 84.44 88 THR A CA 1
ATOM 686 C C . THR A 1 88 ? -9.730 9.640 11.653 1.00 84.44 88 THR A C 1
ATOM 688 O O . THR A 1 88 ? -9.618 9.985 10.477 1.00 84.44 88 THR A O 1
ATOM 691 N N . ASP A 1 89 ? -10.200 10.452 12.598 1.00 84.19 89 ASP A N 1
ATOM 692 C CA . ASP A 1 89 ? -10.574 11.846 12.338 1.00 84.19 89 ASP A CA 1
ATOM 693 C C . ASP A 1 89 ? -9.400 12.684 11.776 1.00 84.19 89 ASP A C 1
ATOM 695 O O . ASP A 1 89 ? -9.611 13.660 11.058 1.00 84.19 89 ASP A O 1
ATOM 699 N N . ASP A 1 90 ? -8.152 12.276 12.046 1.00 82.38 90 ASP A N 1
ATOM 700 C CA . ASP A 1 90 ? -6.926 12.965 11.615 1.00 82.38 90 ASP A CA 1
ATOM 701 C C . ASP A 1 90 ? -6.370 12.458 10.266 1.00 82.38 90 ASP A C 1
ATOM 703 O O . ASP A 1 90 ? -5.462 13.069 9.670 1.00 82.38 90 ASP A O 1
ATOM 707 N N . GLY A 1 91 ? -6.884 11.335 9.756 1.00 83.44 91 GLY A N 1
ATOM 708 C CA . GLY A 1 91 ? -6.532 10.812 8.441 1.00 83.44 91 GLY A CA 1
ATOM 709 C C . GLY 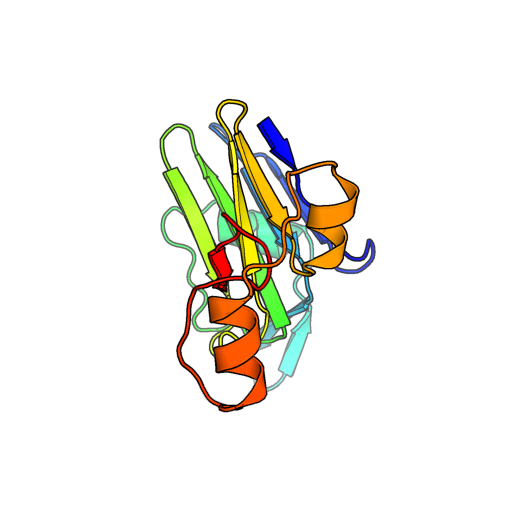A 1 91 ? -6.506 9.292 8.320 1.00 83.44 91 GLY A C 1
ATOM 710 O O . GLY A 1 91 ? -7.101 8.552 9.096 1.00 83.44 91 GLY A O 1
ATOM 711 N N . LEU A 1 92 ? -5.796 8.831 7.290 1.00 85.00 92 LEU A N 1
ATOM 712 C CA . LEU A 1 92 ? -5.732 7.427 6.905 1.00 85.00 92 LEU A CA 1
ATOM 713 C C . LEU A 1 92 ? -4.322 6.878 7.126 1.00 85.00 92 LEU A C 1
ATOM 715 O O . LEU A 1 92 ? -3.338 7.379 6.572 1.00 85.00 92 LEU A O 1
ATOM 719 N N . TYR A 1 93 ? -4.250 5.802 7.899 1.00 85.62 93 TYR A N 1
ATOM 720 C CA . TYR A 1 93 ? -3.044 5.027 8.139 1.00 85.62 93 TYR A CA 1
ATOM 721 C C . TYR A 1 93 ? -3.105 3.727 7.357 1.00 85.62 93 TYR A C 1
ATOM 723 O O . TYR A 1 93 ? -4.150 3.075 7.292 1.00 85.62 93 TYR A O 1
ATOM 731 N N . PHE A 1 94 ? -1.968 3.304 6.813 1.00 85.69 94 PHE A N 1
ATOM 732 C CA . PHE A 1 94 ? -1.872 1.984 6.212 1.00 85.69 94 PHE A CA 1
ATOM 733 C C . PHE A 1 94 ? -0.507 1.343 6.389 1.00 85.69 94 PHE A C 1
ATOM 735 O O . PHE A 1 94 ? 0.517 1.994 6.597 1.00 85.69 94 PHE A O 1
ATOM 742 N N . SER A 1 95 ? -0.508 0.019 6.299 1.00 86.31 95 SER A N 1
ATOM 743 C CA . SER A 1 95 ? 0.689 -0.796 6.420 1.00 86.31 95 SER A CA 1
ATOM 744 C C . SER A 1 95 ? 0.485 -2.131 5.722 1.00 86.31 95 SER A C 1
ATOM 746 O O . SER A 1 95 ? -0.614 -2.673 5.703 1.00 86.31 95 SER A O 1
ATOM 748 N N . THR A 1 96 ? 1.567 -2.722 5.224 1.00 87.06 96 THR A N 1
ATOM 749 C CA . THR A 1 96 ? 1.559 -4.127 4.769 1.00 87.06 96 THR A CA 1
ATOM 750 C C . THR A 1 96 ? 1.774 -5.111 5.922 1.00 87.06 96 THR A C 1
ATOM 752 O O . THR A 1 96 ? 1.784 -6.326 5.734 1.00 87.06 96 THR A O 1
ATOM 755 N N . ARG A 1 97 ? 1.953 -4.593 7.144 1.00 84.81 97 ARG A N 1
ATOM 756 C CA . ARG A 1 97 ? 2.092 -5.377 8.368 1.00 84.81 97 ARG A CA 1
ATOM 757 C C . ARG A 1 97 ? 1.256 -4.799 9.502 1.00 84.81 97 ARG A C 1
ATOM 759 O O . ARG A 1 97 ? 1.393 -3.624 9.849 1.00 84.81 97 ARG A O 1
ATOM 766 N N . LEU A 1 98 ? 0.448 -5.649 10.122 1.00 83.62 98 LEU A N 1
ATOM 767 C CA . LEU A 1 98 ? -0.458 -5.259 11.199 1.00 83.62 98 LEU A CA 1
ATOM 768 C C . LEU A 1 98 ? 0.283 -4.734 12.441 1.00 83.62 98 LEU A C 1
ATOM 770 O O . LEU A 1 98 ? -0.163 -3.777 13.069 1.00 83.62 98 LEU A O 1
ATOM 774 N N . ASP A 1 99 ? 1.454 -5.296 12.755 1.00 83.31 99 ASP A N 1
ATOM 775 C CA . ASP A 1 99 ? 2.291 -4.840 13.872 1.00 83.31 99 ASP A CA 1
ATOM 776 C C . ASP A 1 99 ? 2.829 -3.415 13.671 1.00 83.31 99 ASP A C 1
ATOM 778 O O . ASP A 1 99 ? 3.076 -2.707 14.645 1.00 83.31 99 ASP A O 1
ATOM 782 N N . GLY A 1 100 ? 2.966 -2.969 12.418 1.00 80.81 100 GLY A N 1
ATOM 783 C CA . GLY A 1 100 ? 3.318 -1.589 12.090 1.00 80.81 100 GLY A CA 1
ATOM 784 C C . GLY A 1 100 ? 2.246 -0.593 12.532 1.00 80.81 100 GLY A C 1
ATOM 785 O O . GLY A 1 100 ? 2.582 0.428 13.123 1.00 80.81 100 GLY A O 1
ATOM 786 N N . LEU A 1 101 ? 0.964 -0.917 12.322 1.00 81.62 101 LEU A N 1
ATOM 787 C CA . LEU A 1 101 ? -0.145 -0.065 12.768 1.00 81.62 101 LEU A CA 1
ATOM 788 C C . LEU A 1 101 ? -0.249 -0.026 14.295 1.00 81.62 101 LEU A C 1
ATOM 790 O O . LEU A 1 101 ? -0.422 1.046 14.867 1.00 81.62 101 LEU A O 1
ATOM 794 N N . ALA A 1 102 ? -0.062 -1.167 14.965 1.00 80.94 102 ALA A N 1
ATOM 795 C CA . ALA A 1 102 ? -0.092 -1.232 16.427 1.00 80.94 102 ALA A CA 1
ATOM 796 C C . ALA A 1 102 ? 0.981 -0.339 17.087 1.00 80.94 102 ALA A C 1
ATOM 798 O O . ALA A 1 102 ? 0.746 0.247 18.142 1.00 80.94 102 ALA A O 1
ATOM 799 N N . ARG A 1 103 ? 2.153 -0.183 16.453 1.00 80.62 103 ARG A N 1
ATOM 800 C CA . ARG A 1 103 ? 3.242 0.680 16.951 1.00 80.62 103 ARG A CA 1
ATOM 801 C C . ARG A 1 103 ? 2.945 2.177 16.858 1.00 80.62 103 ARG A C 1
ATOM 803 O O . ARG A 1 103 ? 3.611 2.949 17.538 1.00 80.62 103 ARG A O 1
ATOM 810 N N . LEU A 1 104 ? 1.971 2.590 16.047 1.00 77.56 104 LEU A N 1
ATOM 811 C CA . LEU A 1 104 ? 1.584 3.997 15.897 1.00 77.56 104 LEU A CA 1
ATOM 812 C C . LEU A 1 104 ? 0.665 4.493 17.027 1.00 77.56 104 LEU A C 1
ATOM 814 O O . LEU A 1 104 ? 0.205 5.628 16.978 1.00 77.56 104 LEU A O 1
ATOM 818 N N . GLY A 1 105 ? 0.394 3.666 18.044 1.00 70.06 105 GLY A N 1
ATOM 819 C CA . GLY A 1 105 ? -0.460 4.041 19.176 1.00 70.06 105 GLY A CA 1
ATOM 820 C C . GLY A 1 105 ? -1.952 4.105 18.832 1.00 70.06 105 GLY A C 1
ATOM 821 O O . GLY A 1 105 ? -2.740 4.615 19.623 1.00 70.06 105 GLY A O 1
ATOM 822 N N . LEU A 1 106 ? -2.341 3.583 17.666 1.00 72.19 106 LEU A N 1
ATOM 823 C CA . LEU A 1 106 ? -3.734 3.436 17.248 1.00 72.19 106 LEU A CA 1
ATOM 824 C C . LEU A 1 106 ? -4.407 2.367 18.133 1.00 72.19 106 LEU A C 1
ATOM 826 O O . LEU A 1 106 ? -3.724 1.418 18.533 1.00 72.19 106 LEU A O 1
ATOM 830 N N . PRO A 1 107 ? -5.703 2.488 18.484 1.00 64.62 107 PRO A N 1
ATOM 831 C CA . PRO A 1 107 ? -6.353 1.577 19.424 1.00 64.62 107 PRO A CA 1
ATOM 832 C C . PRO A 1 107 ? -6.333 0.139 18.890 1.00 64.62 107 PRO A C 1
ATOM 834 O O . PRO A 1 107 ? -7.109 -0.261 18.031 1.00 64.62 107 PRO A O 1
ATOM 837 N N . ALA A 1 108 ? -5.405 -0.648 19.429 1.00 68.12 108 ALA A N 1
ATOM 838 C CA . ALA A 1 108 ? -5.096 -2.007 19.010 1.00 68.12 108 ALA A CA 1
ATOM 839 C C . ALA A 1 108 ? -5.818 -3.035 19.894 1.00 68.12 108 ALA A C 1
ATOM 841 O O . ALA A 1 108 ? -5.202 -3.961 20.422 1.00 68.12 108 ALA A O 1
ATOM 842 N N . ALA A 1 109 ? -7.124 -2.858 20.104 1.00 84.19 109 ALA A N 1
ATOM 843 C CA . ALA A 1 109 ? -7.919 -3.912 20.725 1.00 84.19 109 ALA A CA 1
ATOM 844 C C . ALA A 1 109 ? -8.030 -5.083 19.742 1.00 84.19 109 ALA A C 1
ATOM 846 O O . ALA A 1 109 ? -8.312 -4.877 18.564 1.00 84.19 109 ALA A O 1
ATOM 847 N N . ILE A 1 110 ? -7.804 -6.308 20.213 1.00 84.94 110 ILE A N 1
ATOM 848 C CA . ILE A 1 110 ? -8.012 -7.503 19.392 1.00 84.94 110 ILE A CA 1
ATOM 849 C C . ILE A 1 110 ? -9.511 -7.637 19.115 1.00 84.94 110 ILE A C 1
ATOM 851 O O . ILE A 1 110 ? -10.318 -7.647 20.047 1.00 84.94 110 ILE A O 1
ATOM 855 N N . ASP A 1 111 ? -9.881 -7.782 17.844 1.00 85.88 111 ASP A N 1
ATOM 856 C CA . ASP A 1 111 ? -11.217 -8.240 17.483 1.00 85.88 111 ASP A CA 1
ATOM 857 C C . ASP A 1 111 ? -11.265 -9.758 17.699 1.00 85.88 111 ASP A C 1
ATOM 859 O O . ASP A 1 111 ? -10.861 -10.546 16.844 1.00 85.88 111 ASP A O 1
ATOM 863 N N . PHE A 1 112 ? -11.733 -10.182 18.876 1.00 84.88 112 PHE A N 1
ATOM 864 C CA . PHE A 1 112 ? -11.825 -11.603 19.221 1.00 84.88 112 PHE A CA 1
ATOM 865 C C . PHE A 1 112 ? -12.779 -12.386 18.309 1.00 84.88 112 PHE A C 1
ATOM 867 O O . PHE A 1 112 ? -12.607 -13.595 18.160 1.00 84.88 112 PHE A O 1
ATOM 874 N N . SER A 1 113 ? -13.755 -11.720 17.681 1.00 85.06 113 SER A N 1
ATOM 875 C CA . SER A 1 113 ? -14.658 -12.350 16.715 1.00 85.06 113 SER A CA 1
ATOM 876 C C . SER A 1 113 ? -13.910 -12.684 15.426 1.00 85.06 113 SER A C 1
ATOM 878 O O . SER A 1 113 ? -13.932 -13.834 14.984 1.00 85.06 113 SER A O 1
ATOM 880 N N . ALA A 1 114 ? -13.181 -11.711 14.869 1.00 83.25 114 ALA A N 1
ATOM 881 C CA . ALA A 1 114 ? -12.323 -11.931 13.704 1.00 83.25 114 ALA A CA 1
ATOM 882 C C . ALA A 1 114 ? -11.194 -12.928 14.019 1.00 83.25 114 ALA A C 1
ATOM 884 O O . ALA A 1 114 ? -10.941 -13.863 13.264 1.00 83.25 114 ALA A O 1
ATOM 885 N N . PHE A 1 115 ? -10.545 -12.794 15.177 1.00 84.19 115 PHE A N 1
ATOM 886 C CA . PHE A 1 115 ? -9.497 -13.717 15.609 1.00 84.19 115 PHE A CA 1
ATOM 887 C C . PHE A 1 115 ? -10.008 -15.160 15.717 1.00 84.19 115 PHE A C 1
ATOM 889 O O . PHE A 1 115 ? -9.384 -16.079 15.187 1.00 84.19 115 PHE A O 1
ATOM 896 N N . GLY A 1 116 ? -11.164 -15.362 16.355 1.00 83.06 116 GLY A N 1
ATOM 897 C CA . GLY A 1 116 ? -11.791 -16.676 16.470 1.00 83.06 116 GLY A CA 1
ATOM 898 C C . GLY A 1 116 ? -12.167 -17.275 15.112 1.00 83.06 116 GLY A C 1
ATOM 899 O O . GLY A 1 116 ? -11.977 -18.474 14.905 1.00 83.06 116 GLY A O 1
ATOM 900 N N . SER A 1 117 ? -12.641 -16.461 14.161 1.00 81.56 117 SER A N 1
ATOM 901 C CA . SER A 1 117 ? -12.973 -16.950 12.818 1.00 81.56 117 SER A CA 1
ATOM 902 C C . SER A 1 117 ? -11.731 -17.361 12.023 1.00 81.56 117 SER A C 1
ATOM 904 O O . SER A 1 117 ? -11.733 -18.435 11.422 1.00 81.56 117 SER A O 1
ATOM 906 N N . HIS A 1 118 ? -10.646 -16.584 12.095 1.00 77.12 118 HIS A N 1
ATOM 907 C CA . HIS A 1 118 ? -9.368 -16.926 11.461 1.00 77.12 118 HIS A CA 1
ATOM 908 C C . HIS A 1 118 ? -8.698 -18.161 12.074 1.00 77.12 118 HIS A C 1
ATOM 910 O O . HIS A 1 118 ? -8.039 -18.917 11.363 1.00 77.12 118 HIS A O 1
ATOM 916 N N . TRP A 1 119 ? -8.876 -18.391 13.378 1.00 76.00 119 TRP A N 1
ATOM 917 C CA . TRP A 1 119 ? -8.347 -19.578 14.053 1.00 76.00 119 TRP A CA 1
ATOM 918 C C . TRP A 1 119 ? -9.010 -20.876 13.570 1.00 76.00 119 TRP A C 1
ATOM 920 O O . TRP A 1 119 ? -8.366 -21.920 13.493 1.00 76.00 119 TRP A O 1
ATOM 930 N N . LEU A 1 120 ? -10.306 -20.818 13.249 1.00 75.75 120 LEU A N 1
ATOM 931 C CA . LEU A 1 120 ? -11.105 -21.989 12.880 1.00 75.75 120 LEU A CA 1
ATOM 932 C C . LEU A 1 120 ? -11.185 -22.223 11.366 1.00 75.75 120 LEU A C 1
ATOM 934 O O . LEU A 1 120 ? -11.456 -23.345 10.938 1.00 75.75 120 LEU A O 1
ATOM 938 N N . ALA A 1 121 ? -10.954 -21.193 10.552 1.00 68.88 121 ALA A N 1
ATOM 939 C CA . ALA A 1 121 ? -11.057 -21.271 9.102 1.00 68.88 121 ALA A CA 1
ATOM 940 C C . ALA A 1 121 ? -9.876 -20.559 8.428 1.00 68.88 121 ALA A C 1
ATOM 942 O O . ALA A 1 121 ? -9.829 -19.336 8.322 1.00 68.88 121 ALA A O 1
ATOM 943 N N . PHE A 1 122 ? -8.936 -21.356 7.916 1.00 58.56 122 PHE A N 1
ATOM 944 C CA . PHE A 1 122 ? -7.709 -20.865 7.281 1.00 58.56 122 PHE A CA 1
ATOM 945 C C . PHE A 1 122 ? -7.937 -20.145 5.938 1.00 58.56 122 PHE A C 1
ATOM 947 O O . PHE A 1 122 ? -7.134 -19.295 5.570 1.00 58.56 122 PHE A O 1
ATOM 954 N N . ASN A 1 123 ? -9.032 -20.440 5.227 1.00 62.06 123 ASN A N 1
ATOM 955 C CA . ASN A 1 123 ? -9.350 -19.855 3.919 1.00 62.06 123 ASN A CA 1
ATOM 956 C C . ASN A 1 123 ? -10.660 -19.058 3.979 1.00 62.06 123 ASN A C 1
ATOM 958 O O . ASN A 1 123 ? -11.691 -19.508 3.479 1.00 62.06 123 ASN A O 1
ATOM 962 N N . GLN A 1 124 ? -10.631 -17.885 4.612 1.00 68.31 124 GLN A N 1
ATOM 963 C CA . GLN A 1 124 ? -11.753 -16.945 4.588 1.00 68.31 124 GLN A CA 1
ATOM 964 C C . GLN A 1 124 ? -11.453 -15.771 3.657 1.00 68.31 124 GLN A C 1
ATOM 966 O O . GLN A 1 124 ? -10.414 -15.118 3.769 1.00 68.31 124 GLN A O 1
ATOM 971 N N . LEU A 1 125 ? -12.395 -15.486 2.757 1.00 70.06 125 LEU A N 1
ATOM 972 C CA . LEU A 1 125 ? -12.479 -14.200 2.071 1.00 70.06 125 LEU A CA 1
ATOM 973 C C . LEU A 1 125 ? -13.082 -13.198 3.061 1.00 70.06 125 LEU A C 1
ATOM 975 O O . LEU A 1 125 ? -14.292 -12.989 3.084 1.00 70.06 125 LEU A O 1
ATOM 979 N N . ASP A 1 126 ? -12.236 -12.660 3.936 1.00 75.69 126 ASP A N 1
ATOM 980 C CA . ASP A 1 126 ? -12.619 -11.690 4.958 1.00 75.69 126 ASP A CA 1
ATOM 981 C C . ASP A 1 126 ? -11.752 -10.433 4.849 1.00 75.69 126 ASP A C 1
ATOM 983 O O . ASP A 1 126 ? -10.528 -10.502 4.685 1.00 75.69 126 ASP A O 1
ATOM 987 N N . THR A 1 127 ? -12.415 -9.285 4.948 1.00 78.62 127 THR A N 1
ATOM 988 C CA . THR A 1 127 ? -11.805 -7.955 4.941 1.00 78.62 127 THR A CA 1
ATOM 989 C C . THR A 1 127 ? -11.638 -7.381 6.348 1.00 78.62 127 THR A C 1
ATOM 991 O O . THR A 1 127 ? -11.226 -6.231 6.504 1.00 78.62 127 THR A O 1
ATOM 994 N N . ARG A 1 128 ? -12.003 -8.123 7.398 1.00 79.44 128 ARG A N 1
ATOM 995 C CA . ARG A 1 128 ? -11.764 -7.726 8.790 1.00 79.44 128 ARG A CA 1
ATOM 996 C C . ARG A 1 128 ? -10.298 -7.951 9.155 1.00 79.44 128 ARG A C 1
ATOM 998 O O . ARG A 1 128 ? -9.709 -8.982 8.838 1.00 79.44 128 ARG A O 1
ATOM 1005 N N . GLY A 1 129 ? -9.688 -6.963 9.802 1.00 78.81 129 GLY A N 1
ATOM 1006 C CA . GLY A 1 129 ? -8.396 -7.127 10.457 1.00 78.81 129 GLY A CA 1
ATOM 1007 C C . GLY A 1 129 ? -8.542 -7.818 11.814 1.00 78.81 129 GLY A C 1
ATOM 1008 O O . GLY A 1 129 ? -9.622 -7.865 12.394 1.00 78.81 129 GLY A O 1
ATOM 1009 N N . LEU A 1 130 ? -7.430 -8.317 12.359 1.00 85.75 130 LEU A N 1
ATOM 1010 C CA . LEU A 1 130 ? -7.404 -8.883 13.718 1.00 85.75 130 LEU A CA 1
ATOM 1011 C C . LEU A 1 130 ? -7.458 -7.807 14.817 1.00 85.75 130 LEU A C 1
ATOM 1013 O O . LEU A 1 130 ? -7.644 -8.130 15.988 1.00 85.75 130 LEU A O 1
ATOM 1017 N N . LEU A 1 131 ? -7.261 -6.539 14.449 1.00 85.75 131 LEU A N 1
ATOM 1018 C CA . LEU A 1 131 ? -7.390 -5.390 15.340 1.00 85.75 131 LEU A CA 1
ATOM 1019 C C . LEU A 1 131 ? -8.692 -4.647 15.028 1.00 85.75 131 LEU A C 1
ATOM 1021 O O . LEU A 1 131 ? -9.036 -4.458 13.860 1.00 85.75 131 LEU A O 1
ATOM 1025 N N . ALA A 1 132 ? -9.390 -4.203 16.068 1.00 83.62 132 ALA A N 1
ATOM 1026 C CA . ALA A 1 132 ? -10.636 -3.461 15.956 1.00 83.62 132 ALA A CA 1
ATOM 1027 C C . ALA A 1 132 ? -10.458 -2.197 15.098 1.00 83.62 132 ALA A C 1
ATOM 1029 O O . ALA A 1 132 ? -9.493 -1.452 15.251 1.00 83.62 132 ALA A O 1
ATOM 1030 N N . GLY A 1 133 ? -11.392 -1.969 14.172 1.00 84.12 133 GLY A N 1
ATOM 1031 C CA . GLY A 1 133 ? -11.356 -0.827 13.252 1.00 84.12 133 GLY A CA 1
ATOM 1032 C C . GLY A 1 133 ? -10.328 -0.940 12.119 1.00 84.12 133 GLY A C 1
ATOM 1033 O O . GLY A 1 133 ? -10.356 -0.120 11.205 1.00 84.12 133 GLY A O 1
ATOM 1034 N N . VAL A 1 134 ? -9.456 -1.957 12.120 1.00 87.31 134 VAL A N 1
ATOM 1035 C CA . VAL A 1 134 ? -8.537 -2.209 11.004 1.00 87.31 134 VAL A CA 1
ATOM 1036 C C . VAL A 1 134 ? -9.250 -3.007 9.919 1.00 87.31 134 VAL A C 1
ATOM 1038 O O . VAL A 1 134 ? -9.789 -4.088 10.162 1.00 87.31 134 VAL A O 1
ATOM 1041 N N . ARG A 1 135 ? -9.202 -2.495 8.691 1.00 87.25 135 ARG A N 1
ATOM 1042 C CA . ARG A 1 135 ? -9.648 -3.206 7.491 1.00 87.25 135 ARG A CA 1
ATOM 1043 C C . ARG A 1 135 ? -8.467 -3.892 6.822 1.00 87.25 135 ARG A C 1
ATOM 1045 O O . ARG A 1 135 ? -7.369 -3.342 6.781 1.00 87.25 135 ARG A O 1
ATOM 1052 N N . ARG A 1 136 ? -8.711 -5.081 6.287 1.00 85.81 136 ARG A N 1
ATOM 1053 C CA . ARG A 1 136 ? -7.779 -5.880 5.503 1.00 85.81 136 ARG A CA 1
ATOM 1054 C C . ARG A 1 136 ? -8.250 -5.896 4.049 1.00 85.81 136 ARG A C 1
ATOM 1056 O O . ARG A 1 136 ? -9.405 -6.228 3.792 1.00 85.81 136 ARG A O 1
ATOM 1063 N N . LEU A 1 137 ? -7.366 -5.521 3.133 1.00 80.94 137 LEU A N 1
ATOM 1064 C CA . LEU A 1 137 ? -7.534 -5.665 1.689 1.00 80.94 137 LEU A CA 1
ATOM 1065 C C . LEU A 1 137 ? -6.533 -6.696 1.168 1.00 80.94 137 LEU A C 1
ATOM 1067 O O . LEU A 1 137 ? -5.386 -6.718 1.687 1.00 80.94 137 LEU A O 1
#

Sequence (137 aa):
MLVAGGLPDTLRHGPLPDGGWVVAGLGLRLRDGRAHPLQEADWAALLTCDRPDLSDLDGHFVVMRWRRDTVEAFTDVLGLRTLYLYETDDGLYFSTRLDGLARLGLPAAIDFSAFGSHWLAFNQLDTRGLLAGVRRL

=== Feature glossary ===
Reading guide. The protein is described through the following features:

Foldseek 3Di. A 3Di character summarizes, for each residue, the relative orientation of the Cα frame of its nearest spatial neighbor. Because it encodes fold topology rather than chemistry, 3Di alignments detect remote structural similarity that sequence alignment misses.

Contact-map, Ramachandran, and PAE plots. Plot images: a contact map (which residues are close in 3D, as an N×N binary image), a Ramachandran scatter (backbone torsion angles, revealing secondary-structure composition at a glance), and — for AlphaFold structures — a PAE heatmap (pairwise prediction confidence).

Radius of gyration, Cα contacts, bounding box. Radius of gyration (Rg) is the root-mean-square distance of Cα atoms from their centroid — a single number for overall size and compactness. A globular domain of N residues has Rg ≈ 2.2·N^0.38 Å; an extended or disordered chain has a much larger Rg. The Cα contact count is the number of residue pairs whose Cα atoms are within 8 Å and are more than four positions apart in sequence — a standard proxy for tertiary packing density. The bounding box is the smallest axis-aligned box enclosing all Cα atoms.

Secondary structure (8-state, DSSP). Eight-state secondary structure (DSSP): H is the canonical α-helix, G the tighter 3₁₀-helix, I the wider π-helix; E/B are β-structure, T and S are turns and bends, and '-' is everything else. DSSP derives these from the pattern of main-chain N–H···O=C hydrogen bonds, not from the sequence.

B-factor. B-factor (Debye–Waller factor) reflects atomic displacement in the crystal lattice. It is an experimental observable (units Å²), not a prediction; low values mean the atom is pinned down, high values mean it moves or is heterogeneous across the crystal.

pLDDT. pLDDT is the predicted lDDT-Cα score: AlphaFold's confidence that the local environment of each residue (all inter-atomic distances within 15 Å) is correctly placed. It is a per-residue number between 0 and 100, with higher meaning more reliable.

Nearest PDB structures. Nearest PDB neighbors are the top structural matches found by Foldseek when searching this structure against the entire Protein Data Bank. Each hit reports a TM-score (0 to 1; >0.5 almost always implies the same fold) and an E-value. These are *structural* homologs — they may share no detectable sequence similarity.

Solvent-accessible surface area. Accessible surface area quantifies burial. A residue with SASA near zero is packed into the hydrophobic core; one with SASA >100 Å² sits on the surface. Computed here via the Shrake–Rupley numerical algorithm with a 1.4 Å probe.

Rendered structure images. Structure images are PyMOL renders from six orthogonal camera directions. Cartoon representation draws helices as coils and strands as arrows; sticks shows the backbone as bonds; surface shows the solvent-excluded envelope. Rainbow coloring maps sequence position to hue (blue→red, N→C); chain coloring assigns a distinct color per polypeptide.

Backbone torsions (φ/ψ). φ (phi) and ψ (psi) are the two rotatable backbone dihedrals per residue: φ is the C(i-1)–N–Cα–C torsion, ψ is the N–Cα–C–N(i+1) torsion, both in degrees on (−180°, 180°]. α-helical residues cluster near (−60°, −45°); β-strand residues near (−120°, +130°). A Ramachandran plot is simply a scatter of (φ, ψ) for every residue.

Predicted aligned error. Predicted Aligned Error (PAE) is an AlphaFold confidence matrix: entry (i, j) is the expected error in the position of residue j, in ångströms, when the prediction is superimposed on the true structure at residue i. Low PAE within a block of residues means that block is internally rigid and well-predicted; high PAE between two blocks means their relative placement is uncertain even if each block individually is confident.

mmCIF coordinates. Structure coordinates are given as an mmCIF _atom_site loop: one row per atom with element, residue name, chain id, sequence number, and x/y/z position in Å. Only the four main-chain atoms per residue are included here; side chains are omitted to keep the record compact.

InterPro / GO / CATH / organism. Database cross-references. InterPro integrates a dozen domain/family signature databases into unified entries with residue-range hits. GO terms attach function/process/location labels with evidence codes. CATH codes position the fold in a four-level structural taxonomy. Organism is the NCBI-taxonomy species name.

Secondary structure (3-state, P-SEA). SS3 is a coarse helix/strand/coil call (letters a/b/c) made by the P-SEA algorithm from inter-Cα distances and dihedrals. It is less detailed than DSSP but needs only Cα positions.

Sequence. Sequence gives the chain of amino acids in standard one-letter code (A=alanine, C=cysteine, …, Y=tyrosine), read N→C. It is the only feature that is directly encoded by the gene; all structural features are derived from the folded form of this sequence.